Protein AF-A0A963NFQ8-F1 (afdb_monomer)

Mean predicted aligned error: 2.57 Å

Secondary structure (DSSP, 8-state):
-----------TT--HHHHHHHHHHHHHHHHHHHHHHHHTT-EEEETTEEEE--

Structure (mmCIF, N/CA/C/O backbone):
data_AF-A0A963NFQ8-F1
#
_entry.id   AF-A0A963NFQ8-F1
#
loop_
_atom_site.group_PDB
_atom_site.id
_atom_site.type_symbol
_atom_site.label_atom_id
_atom_site.label_alt_id
_atom_site.label_comp_id
_atom_site.label_asym_id
_atom_site.label_entity_id
_atom_site.label_seq_id
_atom_site.pdbx_PDB_ins_code
_atom_site.Cartn_x
_atom_site.Cartn_y
_atom_site.Cartn_z
_atom_site.occupancy
_atom_site.B_iso_or_equiv
_atom_site.auth_seq_id
_atom_site.auth_comp_id
_atom_site.auth_asym_id
_atom_site.auth_atom_id
_atom_site.pdbx_PDB_model_num
ATOM 1 N N . PRO A 1 1 ? -6.425 -11.048 8.369 1.00 89.88 1 PRO A N 1
ATOM 2 C CA . PRO A 1 1 ? -7.584 -10.288 7.838 1.00 89.88 1 PRO A CA 1
ATOM 3 C C . PRO A 1 1 ? -7.107 -8.943 7.270 1.00 89.88 1 PRO A C 1
ATOM 5 O O . PRO A 1 1 ? -6.250 -8.334 7.900 1.00 89.88 1 PRO A O 1
ATOM 8 N N . ILE A 1 2 ? -7.571 -8.525 6.088 1.00 96.19 2 ILE A N 1
ATOM 9 C CA . ILE A 1 2 ? -7.104 -7.302 5.400 1.00 96.19 2 ILE A CA 1
ATOM 10 C C . ILE A 1 2 ? -7.727 -6.058 6.044 1.00 96.19 2 ILE A C 1
ATOM 12 O O . ILE A 1 2 ? -8.946 -6.027 6.151 1.00 96.19 2 ILE A O 1
ATOM 16 N N . ILE A 1 3 ? -6.915 -5.055 6.410 1.00 96.38 3 ILE A N 1
ATOM 17 C CA . ILE A 1 3 ? -7.369 -3.788 7.026 1.00 96.38 3 ILE A CA 1
ATOM 18 C C . ILE A 1 3 ? -7.538 -2.672 5.984 1.00 96.38 3 ILE A C 1
ATOM 20 O O . ILE A 1 3 ? -8.557 -1.990 5.979 1.00 96.38 3 ILE A O 1
ATOM 24 N N . GLU A 1 4 ? -6.541 -2.486 5.119 1.00 97.06 4 GLU A N 1
ATOM 25 C CA . GLU A 1 4 ? -6.483 -1.429 4.104 1.00 97.06 4 GLU A CA 1
ATOM 26 C C . GLU A 1 4 ? -5.724 -1.955 2.884 1.00 97.06 4 GLU A C 1
ATOM 28 O O . GLU A 1 4 ? -4.787 -2.745 3.028 1.00 97.06 4 GLU A O 1
ATOM 33 N N . GLN A 1 5 ? -6.126 -1.519 1.693 1.00 97.81 5 GLN A N 1
ATOM 34 C CA . GLN A 1 5 ? -5.427 -1.789 0.440 1.00 97.81 5 GLN A CA 1
ATOM 35 C C . GLN A 1 5 ? -5.495 -0.557 -0.448 1.00 97.81 5 GLN A C 1
ATOM 37 O O . GLN A 1 5 ? -6.482 0.174 -0.431 1.00 97.81 5 GLN A O 1
ATOM 42 N N . ASP A 1 6 ? -4.459 -0.371 -1.250 1.00 97.88 6 ASP A N 1
ATOM 43 C CA . ASP A 1 6 ? -4.392 0.691 -2.240 1.00 97.88 6 ASP A CA 1
ATOM 44 C C . ASP A 1 6 ? -3.651 0.186 -3.474 1.00 97.88 6 ASP A C 1
ATOM 46 O O . ASP A 1 6 ? -3.022 -0.877 -3.447 1.00 97.88 6 ASP A O 1
ATOM 50 N N . VAL A 1 7 ? -3.757 0.936 -4.563 1.00 97.50 7 VAL A N 1
ATOM 51 C CA . VAL A 1 7 ? -3.158 0.590 -5.848 1.00 97.50 7 VAL A CA 1
ATOM 52 C C . VAL A 1 7 ? -2.442 1.795 -6.439 1.00 97.50 7 VAL A C 1
ATOM 54 O O . VAL A 1 7 ? -2.941 2.917 -6.407 1.00 97.50 7 VAL A O 1
ATOM 57 N N . ALA A 1 8 ? -1.295 1.545 -7.063 1.00 96.81 8 ALA A N 1
ATOM 58 C CA . ALA A 1 8 ? -0.627 2.512 -7.922 1.00 96.81 8 ALA A CA 1
ATOM 59 C C . ALA A 1 8 ? -0.843 2.139 -9.392 1.00 96.81 8 ALA A C 1
ATOM 61 O O . ALA A 1 8 ? -0.933 0.964 -9.752 1.00 96.81 8 ALA A O 1
ATOM 62 N N . ARG A 1 9 ? -0.931 3.150 -10.260 1.00 97.12 9 ARG A N 1
ATOM 63 C CA . ARG A 1 9 ? -0.954 2.931 -11.711 1.00 97.12 9 ARG A CA 1
ATOM 64 C C . ARG A 1 9 ? 0.422 2.464 -12.172 1.00 97.12 9 ARG A C 1
ATOM 66 O O . ARG A 1 9 ? 1.419 3.034 -11.737 1.00 97.12 9 ARG A O 1
ATOM 73 N N . ALA A 1 10 ? 0.430 1.484 -13.068 1.00 96.69 10 ALA A N 1
ATOM 74 C CA . ALA A 1 10 ? 1.598 0.992 -13.785 1.00 96.69 10 ALA A CA 1
ATOM 75 C C . ALA A 1 10 ? 1.361 1.084 -15.296 1.00 96.69 10 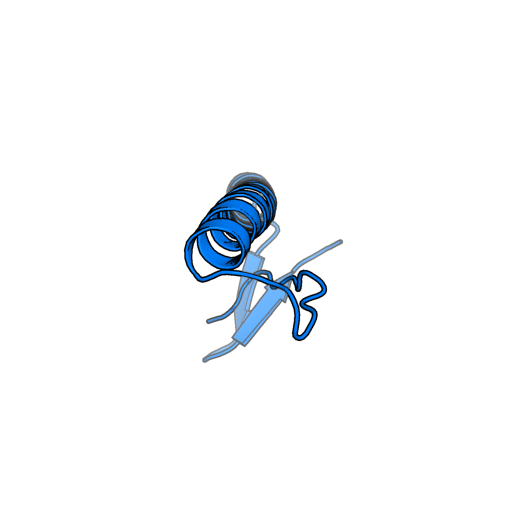ALA A C 1
ATOM 77 O O . ALA A 1 10 ? 0.215 1.011 -15.749 1.00 96.69 10 ALA A O 1
ATOM 78 N N . ASP A 1 11 ? 2.443 1.246 -16.042 1.00 97.31 11 ASP A N 1
ATOM 79 C CA . ASP A 1 11 ? 2.503 1.340 -17.490 1.00 97.31 11 ASP A CA 1
ATOM 80 C C . ASP A 1 11 ? 3.582 0.399 -18.057 1.00 97.31 11 ASP A C 1
ATOM 82 O O . ASP A 1 11 ? 4.507 -0.026 -17.368 1.00 97.31 11 ASP A O 1
ATOM 86 N N . HIS A 1 12 ? 3.444 0.055 -19.336 1.00 97.44 12 HIS A N 1
ATOM 87 C CA . HIS A 1 12 ? 4.363 -0.813 -20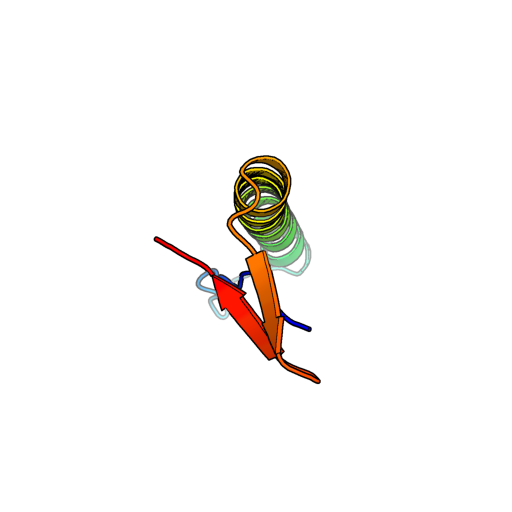.066 1.00 97.44 12 HIS A CA 1
ATOM 88 C C . HIS A 1 12 ? 5.797 -0.272 -20.1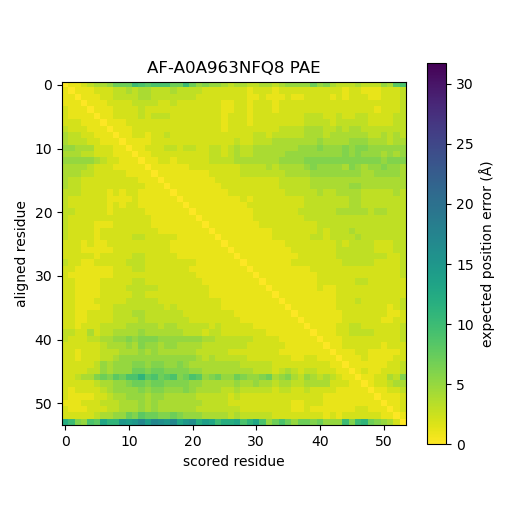84 1.00 97.44 12 HIS A C 1
ATOM 90 O O . HIS A 1 12 ? 6.703 -1.058 -20.457 1.00 97.44 12 HIS A O 1
ATOM 96 N N . THR A 1 13 ? 6.018 1.035 -20.003 1.00 97.94 13 THR A N 1
ATOM 97 C CA . THR A 1 13 ? 7.366 1.624 -20.001 1.00 97.94 13 THR A CA 1
ATOM 98 C C . THR A 1 13 ? 8.094 1.482 -18.668 1.00 97.94 13 THR A C 1
ATOM 100 O O . THR A 1 13 ? 9.272 1.821 -18.591 1.00 97.94 13 THR A O 1
ATOM 103 N N . ASP A 1 14 ? 7.408 1.033 -17.618 1.00 97.62 14 ASP A N 1
ATOM 104 C CA . ASP A 1 14 ? 7.971 1.001 -16.275 1.00 97.62 14 ASP A CA 1
ATOM 105 C C . ASP A 1 14 ? 9.031 -0.089 -16.120 1.00 97.62 14 ASP A C 1
ATOM 107 O O . ASP A 1 14 ? 8.814 -1.262 -16.438 1.00 97.62 14 ASP A O 1
ATOM 111 N N . THR A 1 15 ? 10.170 0.294 -15.552 1.00 98.44 15 THR A N 1
ATOM 112 C CA . THR A 1 15 ? 11.209 -0.656 -15.156 1.00 98.44 15 THR A CA 1
ATOM 113 C C . THR A 1 15 ? 10.862 -1.343 -13.832 1.00 98.44 15 THR A C 1
ATOM 115 O O . THR A 1 15 ? 9.949 -0.945 -13.098 1.00 98.44 15 THR A O 1
ATOM 118 N N . VAL A 1 16 ? 11.615 -2.391 -13.491 1.00 98.06 16 VAL A N 1
ATOM 119 C CA . VAL A 1 16 ? 11.482 -3.072 -12.194 1.00 98.06 16 VAL A CA 1
ATOM 120 C C . VAL A 1 16 ? 11.789 -2.104 -11.052 1.00 98.06 16 VAL A C 1
ATOM 122 O O . VAL A 1 16 ? 11.110 -2.115 -10.023 1.00 98.06 16 VAL A O 1
ATOM 125 N N . GLU A 1 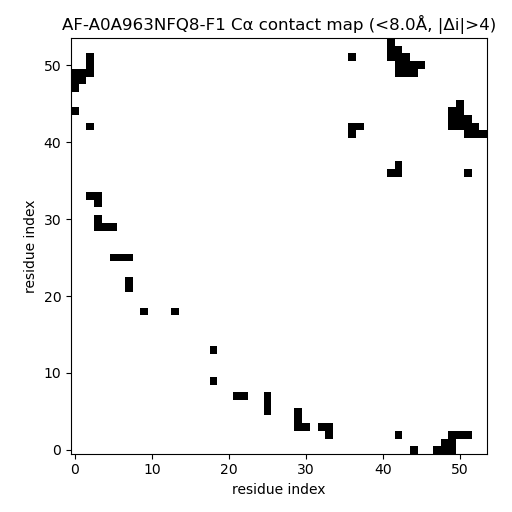17 ? 12.774 -1.232 -11.239 1.00 98.25 17 GLU A N 1
ATOM 126 C CA . GLU A 1 17 ? 13.163 -0.199 -10.290 1.00 98.25 17 GLU A CA 1
ATOM 127 C C . GLU A 1 17 ? 12.030 0.820 -10.077 1.00 98.25 17 GLU A C 1
ATOM 129 O O . GLU A 1 17 ? 11.702 1.129 -8.928 1.00 98.25 17 GLU A O 1
ATOM 134 N N . ASP A 1 18 ? 11.360 1.260 -11.149 1.00 97.94 18 ASP A N 1
ATOM 135 C CA . ASP A 1 18 ? 10.222 2.192 -11.071 1.00 97.94 18 ASP A CA 1
ATOM 136 C C . ASP A 1 18 ? 9.020 1.582 -10.339 1.00 97.94 18 ASP A C 1
ATOM 138 O O . ASP A 1 18 ? 8.319 2.250 -9.569 1.00 97.94 18 ASP A O 1
ATOM 142 N N . LEU A 1 19 ? 8.744 0.300 -10.595 1.00 98.12 19 LEU A N 1
ATOM 143 C CA . LEU A 1 19 ? 7.694 -0.446 -9.901 1.00 98.12 19 LEU A CA 1
ATOM 144 C C . LEU A 1 19 ? 8.041 -0.643 -8.423 1.00 98.12 19 LEU A C 1
ATOM 146 O O . LEU A 1 19 ? 7.170 -0.491 -7.569 1.00 98.12 19 LEU A O 1
ATOM 150 N N . THR A 1 20 ? 9.309 -0.912 -8.107 1.00 98.12 20 THR A N 1
ATOM 151 C CA . THR A 1 20 ? 9.779 -1.084 -6.725 1.00 98.12 20 THR A CA 1
ATOM 152 C C . THR A 1 20 ? 9.657 0.216 -5.933 1.00 98.12 20 THR A C 1
ATOM 154 O O . THR A 1 20 ? 9.153 0.210 -4.810 1.00 98.12 20 THR A O 1
ATOM 157 N N . ALA A 1 21 ? 10.067 1.343 -6.522 1.00 97.56 21 ALA A N 1
ATOM 158 C CA . ALA A 1 21 ? 9.945 2.657 -5.899 1.00 97.56 21 ALA A CA 1
ATOM 159 C C . ALA A 1 21 ? 8.476 3.013 -5.601 1.00 97.56 21 ALA A C 1
ATOM 161 O O . ALA A 1 21 ? 8.138 3.317 -4.456 1.00 97.56 21 ALA A O 1
ATOM 162 N N . ARG A 1 22 ? 7.573 2.881 -6.584 1.00 97.31 22 ARG A N 1
ATOM 163 C CA . ARG A 1 22 ? 6.132 3.131 -6.367 1.00 97.31 22 ARG A CA 1
ATOM 164 C C . ARG A 1 22 ? 5.484 2.139 -5.410 1.00 97.31 22 ARG A C 1
ATOM 166 O O . ARG A 1 22 ? 4.591 2.521 -4.650 1.00 97.31 22 ARG A O 1
ATOM 173 N N . GLY A 1 23 ? 5.913 0.879 -5.446 1.00 97.88 23 GLY A N 1
ATOM 174 C CA . GLY A 1 23 ? 5.486 -0.146 -4.501 1.00 97.88 23 GLY A CA 1
ATOM 175 C C . GLY A 1 23 ? 5.782 0.291 -3.072 1.00 97.88 23 GLY A C 1
ATOM 176 O O . GLY A 1 23 ? 4.869 0.354 -2.255 1.00 97.88 23 GLY A O 1
ATOM 177 N N . ARG A 1 24 ? 7.018 0.729 -2.805 1.00 98.06 24 ARG A N 1
ATOM 178 C CA . ARG A 1 24 ? 7.444 1.225 -1.490 1.00 98.06 24 ARG A CA 1
ATOM 179 C C . ARG A 1 24 ? 6.628 2.425 -1.006 1.00 98.06 24 ARG A C 1
ATOM 181 O O . ARG A 1 24 ? 6.280 2.490 0.177 1.00 98.06 24 ARG A O 1
ATOM 188 N N . ASP A 1 25 ? 6.311 3.362 -1.895 1.00 97.12 25 ASP A N 1
ATOM 189 C CA . ASP A 1 25 ? 5.478 4.521 -1.556 1.00 97.12 25 ASP A CA 1
ATOM 190 C C . ASP A 1 25 ? 4.047 4.094 -1.196 1.00 97.12 25 ASP A C 1
ATOM 192 O O . ASP A 1 25 ? 3.510 4.508 -0.164 1.00 97.12 25 ASP A O 1
ATOM 196 N N . THR A 1 26 ? 3.457 3.205 -2.001 1.00 98.06 26 THR A N 1
ATOM 197 C CA . THR A 1 26 ? 2.109 2.657 -1.773 1.00 98.06 26 THR A CA 1
ATOM 198 C C . THR A 1 26 ? 2.051 1.871 -0.463 1.00 98.06 26 THR A C 1
ATOM 200 O O . THR A 1 26 ? 1.161 2.092 0.358 1.00 98.06 26 THR A O 1
ATOM 203 N N . GLU A 1 27 ? 3.034 1.001 -0.219 1.00 98.38 27 GLU A N 1
ATOM 204 C CA . GLU A 1 27 ? 3.170 0.216 1.011 1.00 98.38 27 GLU A CA 1
ATOM 205 C C . GLU A 1 27 ? 3.270 1.114 2.245 1.00 98.38 27 GLU A C 1
ATOM 207 O O . GLU A 1 27 ? 2.561 0.898 3.230 1.00 98.38 27 GLU A O 1
ATOM 212 N N . SER A 1 28 ? 4.105 2.155 2.180 1.00 98.12 28 SER A N 1
ATOM 213 C CA . SER A 1 28 ? 4.311 3.083 3.295 1.00 98.12 28 SER A CA 1
ATOM 214 C C . SER A 1 28 ? 3.022 3.825 3.655 1.00 98.12 28 SER A C 1
ATOM 216 O O . SER A 1 28 ? 2.684 3.950 4.834 1.00 98.12 28 SER A O 1
ATOM 218 N N . GLN A 1 29 ? 2.266 4.282 2.652 1.00 98.06 29 GLN A N 1
ATOM 219 C CA . GLN A 1 29 ? 0.999 4.981 2.871 1.00 98.06 29 GLN A CA 1
ATOM 220 C C . GLN A 1 29 ? -0.099 4.052 3.405 1.00 98.06 29 GLN A C 1
ATOM 222 O O . GLN A 1 29 ? -0.766 4.398 4.383 1.00 98.06 29 GLN A O 1
ATOM 227 N N . VAL A 1 30 ? -0.274 2.871 2.803 1.00 98.38 30 VAL A N 1
ATOM 228 C CA . VAL A 1 30 ? -1.260 1.866 3.240 1.00 98.38 30 VAL A CA 1
ATOM 229 C C . VAL A 1 30 ? -0.995 1.442 4.679 1.00 98.38 30 VAL A C 1
ATOM 231 O O . VAL A 1 30 ? -1.914 1.435 5.504 1.00 98.38 30 VAL A O 1
ATOM 234 N N . LEU A 1 31 ? 0.267 1.152 5.008 1.00 98.31 31 LEU A N 1
ATOM 235 C CA . LEU A 1 31 ? 0.651 0.750 6.354 1.00 98.31 31 LEU A CA 1
ATOM 236 C C . LEU A 1 31 ? 0.399 1.873 7.362 1.00 98.31 31 LEU A C 1
ATOM 238 O O . LEU A 1 31 ? -0.194 1.621 8.410 1.00 98.31 31 LEU A O 1
ATOM 242 N N . ALA A 1 32 ? 0.778 3.115 7.046 1.00 98.25 32 ALA A N 1
ATOM 243 C CA . ALA A 1 32 ? 0.549 4.253 7.933 1.00 98.25 32 ALA A CA 1
ATOM 244 C C . ALA A 1 32 ? -0.945 4.451 8.254 1.00 98.25 32 ALA A C 1
ATOM 246 O O . ALA A 1 32 ? -1.303 4.664 9.416 1.00 98.25 32 ALA A O 1
ATOM 247 N N . ARG A 1 33 ? -1.833 4.329 7.254 1.00 97.56 33 ARG A N 1
ATOM 248 C CA . ARG A 1 33 ? -3.291 4.415 7.462 1.00 97.56 33 ARG A CA 1
ATOM 249 C C . ARG A 1 33 ? -3.817 3.258 8.313 1.00 97.56 33 ARG A C 1
ATOM 251 O O . ARG A 1 33 ? -4.546 3.499 9.275 1.00 97.56 33 ARG A O 1
ATOM 258 N N . ALA A 1 34 ? -3.406 2.026 8.011 1.00 97.88 34 ALA A N 1
ATOM 259 C CA . ALA A 1 34 ? -3.823 0.843 8.761 1.00 97.88 34 ALA A CA 1
ATOM 260 C C . ALA A 1 34 ? -3.385 0.909 10.235 1.00 97.88 34 ALA A C 1
ATOM 262 O O . ALA A 1 34 ? -4.192 0.652 11.131 1.00 97.88 34 ALA A O 1
ATOM 263 N N . VAL A 1 35 ? -2.134 1.310 10.496 1.00 97.94 35 VAL A N 1
ATOM 264 C CA . VAL A 1 35 ? -1.595 1.488 11.855 1.00 97.94 35 VAL A CA 1
ATOM 265 C C . VAL A 1 35 ? -2.352 2.583 12.597 1.00 97.94 35 VAL A C 1
ATOM 267 O O . VAL A 1 35 ? -2.708 2.389 13.758 1.00 97.94 35 VAL A O 1
ATOM 270 N N . LYS A 1 36 ? -2.660 3.704 11.933 1.00 97.69 36 LYS A N 1
ATOM 271 C CA . LYS A 1 36 ? -3.455 4.783 12.529 1.00 97.69 36 LYS A CA 1
ATOM 272 C C . LYS A 1 36 ? -4.832 4.289 12.974 1.00 97.69 36 LYS A C 1
ATOM 274 O O . LYS A 1 36 ? -5.191 4.475 14.132 1.00 97.69 36 LYS A O 1
ATOM 279 N N . TRP A 1 37 ? -5.583 3.614 12.103 1.00 97.69 37 TRP A N 1
ATOM 280 C CA . TRP A 1 37 ? -6.900 3.078 12.472 1.00 97.69 37 TRP A CA 1
ATOM 281 C C . TRP A 1 37 ? -6.821 2.025 13.570 1.00 97.69 37 TRP A C 1
ATOM 283 O O . TRP A 1 37 ? -7.696 1.972 14.434 1.00 97.69 37 TRP A O 1
ATOM 293 N N . HIS A 1 38 ? -5.775 1.201 13.561 1.00 96.62 38 HIS A N 1
ATOM 294 C CA . HIS A 1 38 ? -5.558 0.232 14.623 1.00 96.62 38 HIS A CA 1
ATOM 295 C C . HIS A 1 38 ? -5.289 0.921 15.971 1.00 96.62 38 HIS A C 1
ATOM 297 O O . HIS A 1 38 ? -5.941 0.590 16.958 1.00 96.62 38 HIS A O 1
ATOM 303 N N . GLY A 1 39 ? -4.414 1.933 16.001 1.00 97.56 39 GLY A N 1
ATOM 304 C CA . GLY A 1 39 ? -4.118 2.725 17.201 1.00 97.56 39 GLY A CA 1
ATOM 305 C C . GLY A 1 39 ? -5.320 3.524 17.717 1.00 97.56 39 GLY A C 1
ATOM 306 O O . GLY A 1 39 ? -5.519 3.641 18.923 1.00 97.56 39 GLY A O 1
ATOM 307 N N . GLU A 1 40 ? -6.187 3.989 16.820 1.00 97.81 40 GLU A N 1
ATOM 308 C CA . GLU A 1 40 ? -7.455 4.655 17.147 1.00 97.81 40 GLU A CA 1
ATOM 309 C C . GLU A 1 40 ? -8.578 3.675 17.549 1.00 97.81 40 GLU A C 1
ATOM 311 O O . GLU A 1 40 ? -9.707 4.102 17.771 1.00 97.81 40 GLU A O 1
ATOM 316 N N . HIS A 1 41 ? -8.296 2.368 17.650 1.00 96.25 41 HIS A N 1
ATOM 317 C CA . HIS A 1 41 ? -9.265 1.322 18.019 1.00 96.25 41 HIS A CA 1
ATOM 318 C C . HIS A 1 41 ? -10.455 1.220 17.045 1.00 96.25 41 HIS A C 1
ATOM 320 O O . HIS A 1 41 ? -11.570 0.855 17.416 1.00 96.25 41 HIS A O 1
ATOM 326 N N . ARG A 1 42 ? -10.216 1.514 15.763 1.00 97.00 42 ARG A N 1
ATOM 327 C CA . ARG A 1 42 ? -11.240 1.540 14.703 1.00 97.00 42 ARG A CA 1
ATOM 328 C C . ARG A 1 42 ? -11.335 0.244 13.903 1.00 97.00 42 ARG A C 1
ATOM 330 O O . ARG A 1 42 ? -12.132 0.174 12.972 1.00 97.00 42 ARG A O 1
ATOM 337 N N . V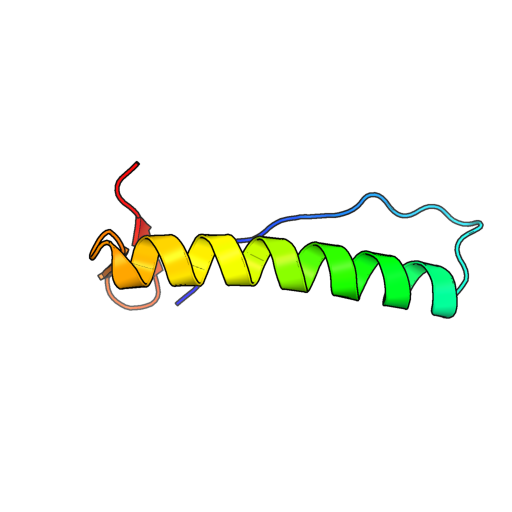AL A 1 43 ? -10.528 -0.763 14.234 1.00 96.88 43 VAL A N 1
ATOM 338 C CA . VAL A 1 43 ? -10.458 -2.046 13.519 1.00 96.88 43 VAL A CA 1
ATOM 339 C C . VAL A 1 43 ? -11.017 -3.157 14.402 1.00 96.88 43 VAL A C 1
ATOM 341 O O . VAL A 1 43 ? -10.440 -3.472 15.440 1.00 96.88 43 VAL A O 1
ATOM 344 N N . LEU A 1 44 ? -12.107 -3.785 13.961 1.00 97.69 44 LEU A N 1
ATOM 345 C CA . LEU A 1 44 ? -12.722 -4.936 14.624 1.00 97.69 44 LEU A CA 1
ATOM 346 C C . LEU A 1 44 ? -12.577 -6.197 13.764 1.00 97.69 44 LEU A C 1
ATOM 348 O O . LEU A 1 44 ? -12.847 -6.180 12.562 1.00 97.69 44 LEU A O 1
ATOM 352 N N . LEU A 1 45 ? -12.185 -7.314 14.379 1.00 96.94 45 LEU A N 1
ATOM 353 C CA . LEU A 1 45 ? -12.112 -8.614 13.707 1.00 96.94 45 LEU A CA 1
ATOM 354 C C . LEU A 1 45 ? -13.515 -9.194 13.467 1.00 96.94 45 LEU A C 1
ATOM 356 O O . LEU A 1 45 ? -14.357 -9.199 14.360 1.00 96.94 45 LEU A O 1
ATOM 360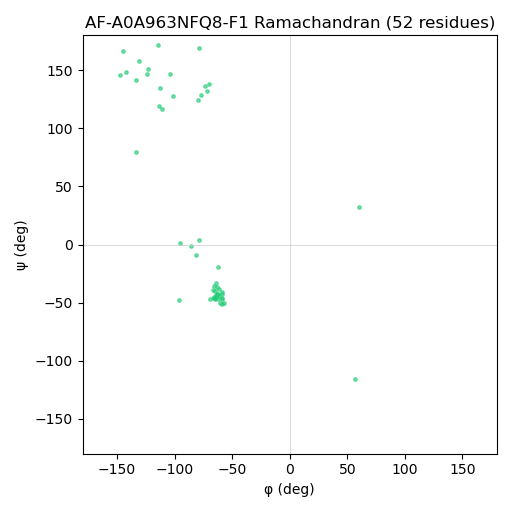 N N . ASN A 1 46 ? -13.746 -9.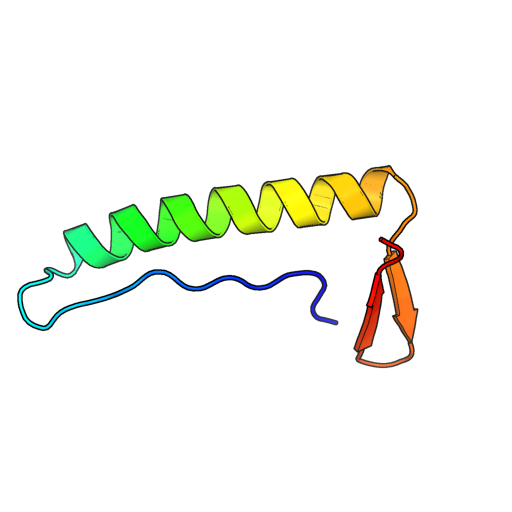732 12.269 1.00 96.81 46 ASN A N 1
ATOM 361 C CA . ASN A 1 46 ? -14.968 -10.440 11.885 1.00 96.81 46 ASN A CA 1
ATOM 362 C C . ASN A 1 46 ? -14.599 -11.745 11.161 1.00 96.81 46 ASN A C 1
ATOM 364 O O . ASN A 1 46 ? -14.556 -11.809 9.926 1.00 96.81 46 ASN A O 1
ATOM 368 N N . GLY A 1 47 ? -14.250 -12.769 11.946 1.00 96.00 47 GLY A N 1
ATOM 369 C CA . GLY A 1 47 ? -13.693 -14.023 11.438 1.00 96.00 47 GLY A CA 1
ATOM 370 C C . GLY A 1 47 ? -12.425 -13.766 10.617 1.00 96.00 47 GLY A C 1
ATOM 371 O O . GLY A 1 47 ? -11.432 -13.253 11.128 1.00 96.00 47 GLY A O 1
ATOM 372 N N . HIS A 1 48 ? -12.474 -14.074 9.320 1.00 96.75 48 HIS A N 1
ATOM 373 C CA . HIS A 1 48 ? -11.360 -13.850 8.388 1.00 96.75 48 HIS A CA 1
ATOM 374 C C . HIS A 1 48 ? -11.315 -12.434 7.775 1.00 96.75 48 HIS A C 1
ATOM 376 O O . HIS A 1 48 ? -10.395 -12.125 7.016 1.00 96.75 48 HIS A O 1
ATOM 382 N N . LYS A 1 49 ? -12.276 -11.561 8.107 1.00 97.19 49 LYS A N 1
ATOM 383 C CA . LYS A 1 49 ? -12.392 -10.171 7.623 1.00 97.19 49 LYS A CA 1
ATOM 384 C C . LYS A 1 49 ? -12.197 -9.167 8.766 1.00 97.19 49 LYS A C 1
ATOM 386 O O . LYS A 1 49 ? -12.141 -9.554 9.931 1.00 97.19 49 LYS A O 1
ATOM 391 N N . THR A 1 50 ? -12.107 -7.881 8.438 1.00 97.88 50 THR A N 1
ATOM 392 C CA . THR A 1 50 ? -12.160 -6.789 9.423 1.00 97.88 50 THR A CA 1
ATOM 393 C C . THR A 1 50 ? -13.268 -5.801 9.083 1.00 97.88 50 THR A C 1
ATOM 395 O O . THR A 1 50 ? -13.544 -5.558 7.911 1.00 97.88 50 THR A O 1
ATOM 398 N N . VAL A 1 51 ? -13.879 -5.210 10.105 1.00 97.44 51 VAL A N 1
ATOM 399 C CA . VAL A 1 51 ? -14.743 -4.030 9.993 1.00 97.44 51 VAL A CA 1
ATOM 400 C C . VAL A 1 51 ? -13.918 -2.820 10.427 1.00 97.44 51 VAL A C 1
ATOM 402 O O . VAL A 1 51 ? -13.318 -2.849 11.500 1.00 97.44 51 VAL A O 1
ATOM 405 N N . VAL A 1 52 ? -13.867 -1.781 9.592 1.00 96.56 52 VAL A N 1
ATOM 406 C CA . VAL A 1 52 ? -13.147 -0.530 9.874 1.00 96.56 52 VAL A CA 1
ATOM 407 C C . VAL A 1 52 ? -14.161 0.602 10.016 1.00 96.56 52 VAL A C 1
ATOM 409 O O . VAL A 1 52 ? -14.899 0.887 9.073 1.00 96.56 52 VAL A O 1
ATOM 412 N N . PHE A 1 53 ? -14.213 1.246 11.181 1.00 95.62 53 PHE A N 1
ATOM 413 C CA . PHE A 1 53 ? -15.116 2.375 11.437 1.00 95.62 53 PHE A CA 1
ATOM 414 C C . PHE A 1 53 ? -14.531 3.666 10.843 1.00 95.62 53 PHE A C 1
ATOM 416 O O . PHE A 1 53 ? -13.389 4.012 11.154 1.00 95.62 53 PHE A O 1
ATOM 423 N N . ARG A 1 54 ? -15.274 4.366 9.971 1.00 78.69 54 ARG A N 1
ATOM 424 C CA . ARG A 1 54 ? -14.830 5.605 9.298 1.00 78.69 54 ARG A CA 1
ATOM 425 C C . ARG A 1 54 ? -15.194 6.871 10.058 1.00 78.69 54 ARG A C 1
ATOM 427 O O . ARG A 1 54 ? -16.355 6.957 10.498 1.00 78.69 54 AR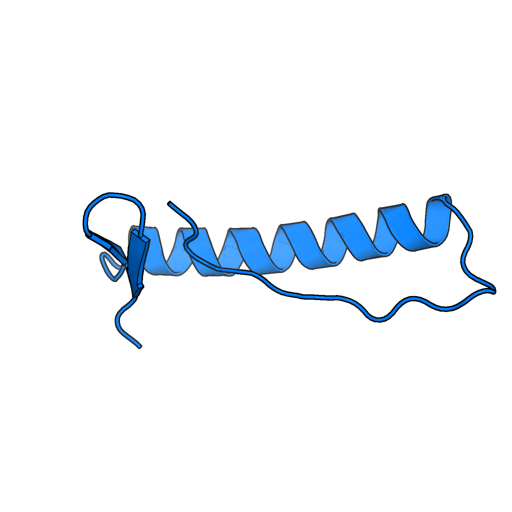G A O 1
#

pLDDT: mean 96.97, std 2.79, range [78.69, 98.44]

Sequence (54 aa):
PIIEQDVARADHTDTVEDLTARGRDTESQVLARAVKWHGEHRVLLNGHKTVVFR

Foldseek 3Di:
DDQFADDDDDDPPDDPVNVVVVVVVRVVVRVVVSVVQVVVVQWDDDPVDIGGDD

Solvent-accessible surface area (backbone atoms only — no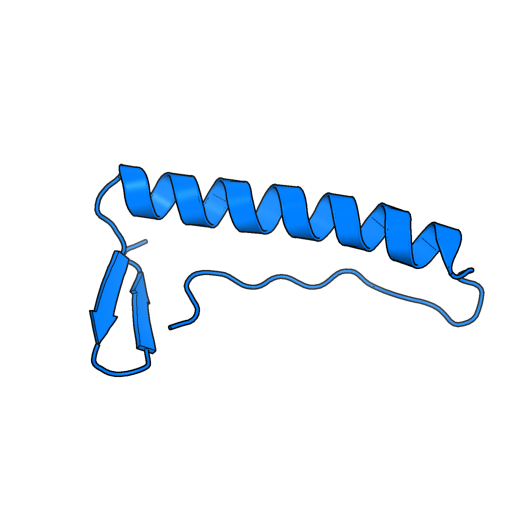t comparable to full-atom values): 3420 Å² total; per-residue (Å²): 101,71,83,66,84,82,85,79,91,84,61,95,85,59,48,74,68,57,50,50,56,54,47,52,55,51,50,53,53,40,48,53,52,40,52,48,38,50,74,70,70,28,62,42,82,51,87,76,39,52,50,72,70,131

Radius of gyration: 14.22 Å; Cα contacts (8 Å, |Δi|>4): 41; chains: 1; bounding box: 28×20×38 Å

Nearest PDB structures (foldseek):
  3o1l-assembly1_A  TM=9.959E-01  e=3.260E-03  Pseudomonas syringae pv. tomato
  3obi-assembly1_A  TM=9.483E-01  e=2.319E-03  Rhodopseudomonas palustris CGA009
  3nrb-assembly1_A  TM=9.717E-01  e=7.384E-03  Pseudomonas putida KT2440
  3w7b-assembly1_A  TM=9.755E-01  e=9.058E-03  Thermus thermophilus HB8
  3nrb-assembly1_D  TM=9.600E-01  e=1.363E-02  Pseudomonas putida KT2440